Protein AF-W2C4H0-F1 (afdb_monomer_lite)

Foldseek 3Di:
DQCQEDEDDQDAEEEEHQEYEYDQYAYEYEHQEYEYEQYQYEYEYQEYEYEQHQHEYEYQEYEYEDHVHHYDYVHYDYDYD

pLDDT: mean 70.25, std 9.32, range [38.69, 85.06]

Structure (mmCIF, N/CA/C/O backbone):
data_AF-W2C4H0-F1
#
_entry.id   AF-W2C4H0-F1
#
loop_
_atom_site.group_PDB
_atom_site.id
_atom_site.type_symbol
_atom_site.label_atom_id
_atom_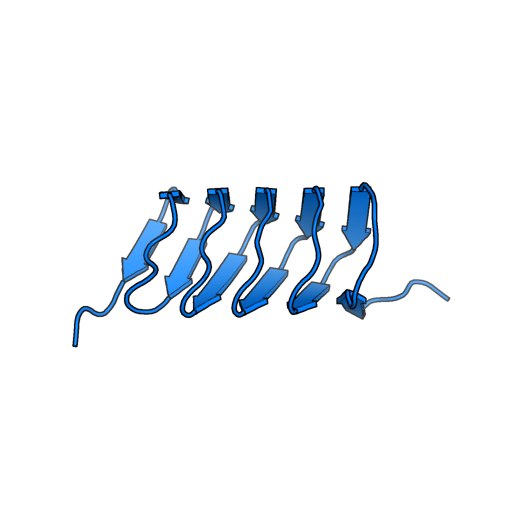site.label_alt_id
_atom_site.label_comp_id
_atom_site.label_asym_id
_atom_site.label_entity_id
_atom_site.label_seq_id
_atom_site.pdbx_PDB_ins_code
_atom_site.Cartn_x
_atom_site.Cartn_y
_atom_site.Cartn_z
_atom_site.occupancy
_atom_site.B_iso_or_equiv
_atom_site.auth_seq_id
_atom_site.auth_comp_id
_atom_site.auth_asym_id
_atom_site.auth_atom_id
_atom_site.pdbx_PDB_model_num
ATOM 1 N N . MET A 1 1 ? -6.651 -16.369 -21.126 1.00 38.69 1 MET A N 1
ATOM 2 C CA . MET A 1 1 ? -6.525 -16.546 -19.667 1.00 38.69 1 MET A CA 1
ATOM 3 C C . MET A 1 1 ? -6.750 -15.187 -19.039 1.00 38.69 1 MET A C 1
ATOM 5 O O . MET A 1 1 ? -5.812 -14.411 -18.925 1.00 38.69 1 MET A O 1
ATOM 9 N N . SER A 1 2 ? -8.008 -14.865 -18.756 1.00 44.34 2 SER A N 1
ATOM 10 C CA . SER A 1 2 ? -8.367 -13.766 -17.861 1.00 44.34 2 SER A CA 1
ATOM 11 C C . SER A 1 2 ? -8.072 -14.292 -16.463 1.00 44.34 2 SER A C 1
ATOM 13 O O . SER A 1 2 ? -8.568 -15.359 -16.115 1.00 44.34 2 SER A O 1
ATOM 15 N N . ALA A 1 3 ? -7.161 -13.673 -15.722 1.00 53.91 3 ALA A N 1
ATOM 16 C CA . ALA A 1 3 ? -6.922 -14.095 -14.350 1.00 53.91 3 ALA A CA 1
ATOM 17 C C . ALA A 1 3 ? -8.062 -13.524 -13.502 1.00 53.91 3 ALA A C 1
ATOM 19 O O . ALA A 1 3 ? -7.991 -12.371 -13.089 1.00 53.91 3 ALA A O 1
ATOM 20 N N . ASP A 1 4 ? -9.115 -14.314 -13.282 1.00 66.50 4 ASP A N 1
ATOM 21 C CA . ASP A 1 4 ? -10.237 -13.937 -12.407 1.00 66.50 4 ASP A CA 1
ATOM 22 C C . ASP A 1 4 ? -9.756 -13.626 -10.972 1.00 66.50 4 ASP A C 1
ATOM 24 O O . ASP A 1 4 ? -10.396 -12.887 -10.228 1.00 66.50 4 ASP A O 1
ATOM 28 N N . MET A 1 5 ? -8.588 -14.156 -10.589 1.00 65.75 5 MET A N 1
ATOM 29 C CA . MET A 1 5 ? -7.915 -13.902 -9.316 1.00 65.75 5 MET A CA 1
ATOM 30 C C . MET A 1 5 ? -6.406 -13.740 -9.534 1.00 65.75 5 MET A C 1
ATOM 32 O O . MET A 1 5 ? -5.771 -14.598 -10.152 1.00 65.75 5 MET A O 1
ATOM 36 N N . LEU A 1 6 ? -5.818 -12.672 -8.986 1.00 67.69 6 LEU A N 1
ATOM 37 C CA . LEU A 1 6 ? -4.365 -12.511 -8.878 1.00 67.69 6 LEU A CA 1
ATOM 38 C C . LEU A 1 6 ? -3.928 -12.451 -7.411 1.00 67.69 6 LEU A C 1
ATOM 40 O O . LEU A 1 6 ? -4.507 -11.740 -6.589 1.00 67.69 6 LEU A O 1
ATOM 44 N N . MET A 1 7 ? -2.859 -13.184 -7.110 1.00 69.69 7 MET A N 1
ATOM 45 C CA . MET A 1 7 ? -2.163 -13.123 -5.828 1.00 69.69 7 MET A CA 1
ATOM 46 C C . MET A 1 7 ? -0.974 -12.173 -5.992 1.00 69.69 7 MET A C 1
ATOM 48 O O . MET A 1 7 ? -0.009 -12.495 -6.688 1.00 69.69 7 MET A O 1
ATOM 52 N N . GLY A 1 8 ? -1.071 -10.977 -5.418 1.00 62.88 8 GLY A N 1
ATOM 53 C CA . GLY A 1 8 ? -0.001 -9.988 -5.450 1.00 62.88 8 GLY A CA 1
ATOM 54 C C . GLY A 1 8 ? 1.024 -10.301 -4.366 1.00 62.88 8 GLY A C 1
ATOM 55 O O . GLY A 1 8 ? 0.726 -10.117 -3.189 1.00 62.88 8 GLY A O 1
ATOM 56 N N . TYR A 1 9 ? 2.218 -10.736 -4.771 1.00 59.84 9 TYR A N 1
ATOM 57 C CA . TYR A 1 9 ? 3.398 -10.860 -3.912 1.00 59.84 9 TYR A CA 1
ATOM 58 C C . TYR A 1 9 ? 4.524 -10.015 -4.502 1.00 59.84 9 TYR A C 1
ATOM 60 O O . TYR A 1 9 ? 4.868 -10.195 -5.669 1.00 59.84 9 TYR A O 1
ATOM 68 N N . ASP A 1 10 ? 5.068 -9.085 -3.714 1.00 57.88 10 ASP A N 1
ATOM 69 C CA . ASP A 1 10 ? 6.262 -8.285 -4.042 1.00 57.88 10 ASP A CA 1
ATOM 70 C C . ASP A 1 10 ? 6.243 -7.623 -5.441 1.00 57.88 10 ASP A C 1
ATOM 72 O O . ASP A 1 10 ? 7.252 -7.453 -6.129 1.00 57.88 10 ASP A O 1
ATOM 76 N N . THR A 1 11 ? 5.048 -7.256 -5.913 1.00 54.91 11 THR A N 1
ATOM 77 C CA . THR A 1 11 ? 4.880 -6.610 -7.212 1.00 54.91 11 THR A CA 1
ATOM 78 C C . THR A 1 11 ? 5.042 -5.103 -7.078 1.00 54.91 11 THR A C 1
ATOM 80 O O . THR A 1 11 ? 4.139 -4.405 -6.610 1.00 54.91 11 THR A O 1
ATOM 83 N N . LEU A 1 12 ? 6.172 -4.590 -7.558 1.00 58.22 12 LEU A N 1
ATOM 84 C CA . LEU A 1 12 ? 6.394 -3.163 -7.772 1.00 58.22 12 LEU A CA 1
ATOM 85 C C . LEU A 1 12 ? 5.555 -2.681 -8.964 1.00 58.22 12 LEU A C 1
ATOM 87 O O . LEU A 1 12 ? 5.898 -2.933 -10.119 1.00 58.22 12 LEU A O 1
ATOM 91 N N . GLY A 1 13 ? 4.451 -1.973 -8.709 1.00 66.44 13 GLY A N 1
ATOM 92 C CA . GLY A 1 13 ? 3.689 -1.351 -9.795 1.00 66.44 13 GLY A CA 1
ATOM 93 C C . GLY A 1 13 ? 2.209 -1.084 -9.536 1.00 66.44 13 GLY A C 1
ATOM 94 O O . GLY A 1 13 ? 1.768 -0.875 -8.403 1.00 66.44 13 GLY A O 1
ATOM 95 N N . ARG A 1 14 ? 1.457 -1.016 -10.644 1.00 68.75 14 ARG A N 1
ATOM 96 C CA . ARG A 1 14 ? -0.007 -0.910 -10.686 1.00 68.75 14 ARG A CA 1
ATOM 97 C C . ARG A 1 14 ? -0.589 -2.248 -11.125 1.00 68.75 14 ARG A C 1
ATOM 99 O O . ARG A 1 14 ? -0.217 -2.728 -12.189 1.00 68.75 14 ARG A O 1
ATOM 106 N N . MET A 1 15 ? -1.514 -2.800 -10.350 1.00 71.56 15 MET A N 1
ATOM 107 C CA . MET A 1 15 ? -2.205 -4.049 -10.680 1.00 71.56 15 MET A CA 1
ATOM 108 C C . MET A 1 15 ? -3.719 -3.828 -10.660 1.00 71.56 15 MET A C 1
ATOM 110 O O . MET A 1 15 ? -4.213 -3.141 -9.764 1.00 71.56 15 MET A O 1
ATOM 114 N N . SER A 1 16 ? -4.424 -4.376 -11.656 1.00 74.62 16 SER A N 1
ATOM 115 C CA . SER A 1 16 ? -5.885 -4.319 -11.760 1.00 74.62 16 SER A CA 1
ATOM 116 C C . SER A 1 16 ? -6.459 -5.664 -12.190 1.00 74.62 16 SER A C 1
ATOM 118 O O . SER A 1 16 ? -6.131 -6.116 -13.285 1.00 74.62 16 SER A O 1
ATOM 120 N N . THR A 1 17 ? -7.306 -6.278 -11.364 1.00 77.94 17 THR A N 1
ATOM 121 C CA . THR A 1 17 ? -8.051 -7.516 -11.679 1.00 77.94 17 THR A CA 1
ATOM 122 C C . THR A 1 17 ? -9.395 -7.530 -10.967 1.00 77.94 17 THR A C 1
ATOM 124 O O . THR A 1 17 ? -9.626 -6.708 -10.088 1.00 77.94 17 THR A O 1
ATOM 127 N N . ASP A 1 18 ? -10.276 -8.464 -11.314 1.00 81.69 18 ASP A N 1
ATOM 128 C CA . ASP A 1 18 ? -11.593 -8.569 -10.676 1.00 81.69 18 ASP A CA 1
ATOM 129 C C . ASP A 1 18 ? -11.454 -8.924 -9.187 1.00 81.69 18 ASP A C 1
ATOM 131 O O . ASP A 1 18 ? -12.060 -8.286 -8.325 1.00 81.69 18 ASP A O 1
ATOM 135 N N . MET A 1 19 ? -10.567 -9.869 -8.858 1.00 78.25 19 MET A N 1
ATOM 136 C CA . MET A 1 19 ? -10.183 -10.159 -7.475 1.00 78.25 19 MET A CA 1
ATOM 137 C C . MET A 1 19 ? -8.668 -10.093 -7.270 1.00 78.25 19 MET A C 1
ATOM 139 O O . MET A 1 19 ? -7.897 -10.672 -8.044 1.00 78.25 19 MET A O 1
ATOM 143 N N . LEU A 1 20 ? -8.243 -9.419 -6.197 1.00 75.31 20 LEU A N 1
ATOM 144 C CA . LEU A 1 20 ? -6.852 -9.355 -5.744 1.00 75.31 20 LEU A CA 1
ATOM 145 C C . LEU A 1 20 ? -6.706 -9.819 -4.303 1.00 75.31 20 LEU A C 1
ATOM 147 O O . LEU A 1 20 ? -7.396 -9.327 -3.413 1.00 75.31 20 LEU A O 1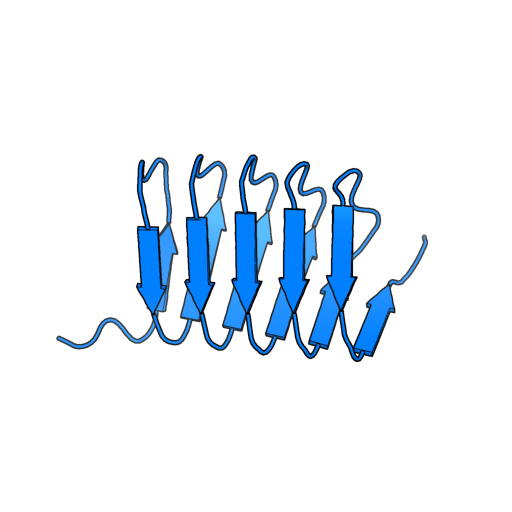
ATOM 151 N N . MET A 1 21 ? -5.731 -10.689 -4.058 1.00 76.00 21 MET A N 1
ATOM 152 C CA . MET A 1 21 ? -5.236 -10.956 -2.708 1.00 76.00 21 MET A CA 1
ATOM 153 C C . MET A 1 21 ? -3.819 -10.399 -2.603 1.00 76.00 21 MET A C 1
ATOM 155 O O . MET A 1 21 ? -2.894 -10.934 -3.214 1.00 76.00 21 MET A O 1
ATOM 159 N N . GLY A 1 22 ? -3.671 -9.275 -1.903 1.00 66.88 22 GLY A N 1
ATOM 160 C CA . GLY A 1 22 ? -2.4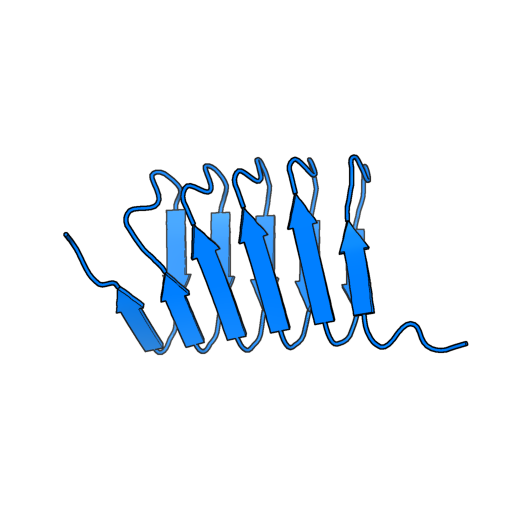05 -8.559 -1.769 1.00 66.88 22 GLY A CA 1
ATOM 161 C C . GLY A 1 22 ? -1.747 -8.842 -0.423 1.00 66.88 22 GLY A C 1
ATOM 162 O O . GLY A 1 22 ? -2.366 -8.610 0.616 1.00 66.88 22 GLY A O 1
ATOM 163 N N . TYR A 1 23 ? -0.491 -9.287 -0.461 1.00 67.12 23 TYR A N 1
ATOM 164 C CA . TYR A 1 23 ? 0.353 -9.534 0.710 1.00 67.12 23 TYR A CA 1
ATOM 165 C C . TYR A 1 23 ? 1.694 -8.825 0.525 1.00 67.12 23 TYR A C 1
ATOM 167 O O . TYR A 1 23 ? 2.347 -9.027 -0.498 1.00 67.12 23 TYR A O 1
ATOM 175 N N . ASP A 1 24 ? 2.101 -7.986 1.483 1.00 64.06 24 ASP A N 1
ATOM 176 C CA . ASP A 1 24 ? 3.410 -7.304 1.499 1.00 64.06 24 ASP A CA 1
ATOM 177 C C . ASP A 1 24 ? 3.810 -6.603 0.187 1.00 64.06 24 ASP A C 1
ATOM 179 O O . ASP A 1 24 ? 4.982 -6.434 -0.131 1.00 64.06 24 ASP A O 1
ATOM 183 N N . THR A 1 25 ? 2.841 -6.175 -0.618 1.00 61.09 25 THR A N 1
ATOM 184 C CA . THR A 1 25 ? 3.101 -5.574 -1.931 1.00 61.09 25 THR A CA 1
ATOM 185 C C . THR A 1 25 ? 3.263 -4.056 -1.826 1.00 61.09 25 THR A C 1
ATOM 187 O O . THR A 1 25 ? 2.264 -3.359 -1.590 1.00 61.09 25 THR A O 1
ATOM 190 N N . PRO A 1 26 ? 4.466 -3.504 -2.074 1.00 61.62 26 PRO A N 1
ATOM 191 C CA . PRO A 1 26 ? 4.653 -2.067 -2.204 1.00 61.62 26 PRO A CA 1
ATOM 192 C C . PRO A 1 26 ? 4.112 -1.589 -3.558 1.00 61.62 26 PRO A C 1
ATOM 194 O O . PRO A 1 26 ? 4.714 -1.804 -4.609 1.00 61.62 26 PRO A O 1
ATOM 197 N N . GLY A 1 27 ? 2.959 -0.914 -3.569 1.00 71.06 27 GLY A N 1
ATOM 198 C CA . GLY A 1 27 ? 2.385 -0.475 -4.844 1.00 71.06 27 GLY A CA 1
ATOM 199 C C . GLY A 1 27 ? 0.986 0.125 -4.799 1.00 71.06 27 GLY A C 1
ATOM 200 O O . GLY A 1 27 ? 0.476 0.531 -3.751 1.00 71.06 27 GLY A O 1
ATOM 201 N N . ARG A 1 28 ? 0.381 0.230 -5.990 1.00 74.69 28 ARG A N 1
ATOM 202 C CA . ARG A 1 28 ? -1.015 0.644 -6.185 1.00 74.69 28 ARG A CA 1
ATOM 203 C C . ARG A 1 28 ? -1.825 -0.531 -6.722 1.00 74.69 28 ARG A C 1
ATOM 205 O O . ARG A 1 28 ? -1.579 -0.971 -7.837 1.00 74.69 28 ARG A O 1
ATOM 212 N N . MET A 1 29 ? -2.819 -0.987 -5.976 1.00 74.19 29 MET A N 1
ATOM 213 C CA . MET A 1 29 ? -3.705 -2.073 -6.407 1.00 74.19 29 MET A CA 1
ATOM 214 C C . MET A 1 29 ? -5.133 -1.577 -6.578 1.00 74.19 29 MET A C 1
ATOM 216 O O . MET A 1 29 ? -5.604 -0.732 -5.809 1.00 74.19 29 MET A O 1
ATOM 220 N N . SER A 1 30 ? -5.812 -2.087 -7.602 1.00 78.38 30 SER A N 1
ATOM 221 C CA . SER A 1 30 ? -7.227 -1.831 -7.845 1.00 78.38 30 SER A CA 1
ATOM 222 C C . SER A 1 30 ? -7.956 -3.124 -8.186 1.00 78.38 30 SER A C 1
ATOM 224 O O . SER A 1 30 ? -7.449 -3.901 -8.979 1.00 78.38 30 SER A O 1
ATOM 226 N N . ALA A 1 31 ? -9.105 -3.389 -7.575 1.00 81.06 31 ALA A N 1
ATOM 227 C CA . ALA A 1 31 ? -9.889 -4.582 -7.893 1.00 81.06 31 ALA A CA 1
ATOM 228 C C . ALA A 1 31 ? -11.367 -4.398 -7.573 1.00 81.06 31 ALA A C 1
ATOM 230 O O . ALA A 1 31 ? -11.711 -3.524 -6.786 1.00 81.06 31 ALA A O 1
ATOM 231 N N . ASP A 1 32 ? -12.247 -5.233 -8.113 1.00 84.62 32 ASP A N 1
ATOM 232 C CA . ASP A 1 32 ? -13.638 -5.233 -7.650 1.00 84.62 32 ASP A CA 1
ATOM 233 C C . ASP A 1 32 ? -13.720 -5.788 -6.224 1.00 84.62 32 ASP A C 1
ATOM 235 O O . ASP A 1 32 ? -14.387 -5.200 -5.368 1.00 84.62 32 ASP A O 1
ATOM 239 N N . MET A 1 33 ? -12.954 -6.843 -5.928 1.00 81.19 33 MET A N 1
ATOM 240 C CA . MET A 1 33 ? -12.729 -7.340 -4.569 1.00 81.19 33 MET A CA 1
ATOM 241 C C . MET A 1 33 ? -11.239 -7.404 -4.232 1.00 81.19 33 MET A C 1
ATOM 243 O O . MET A 1 33 ? -10.448 -7.984 -4.972 1.00 81.19 33 MET A O 1
ATOM 247 N N . LEU A 1 34 ? -10.850 -6.849 -3.083 1.00 76.75 34 LEU A N 1
ATOM 248 C CA . LEU A 1 34 ? -9.468 -6.864 -2.609 1.00 76.75 34 LEU A CA 1
ATOM 249 C C . LEU A 1 34 ? -9.392 -7.409 -1.184 1.00 76.75 34 LEU A C 1
ATOM 251 O O . LEU A 1 34 ? -9.994 -6.855 -0.266 1.00 76.75 34 LEU A O 1
ATOM 255 N N . MET A 1 35 ? -8.623 -8.477 -0.996 1.00 78.19 35 MET A N 1
ATOM 256 C CA . MET A 1 35 ? -8.265 -9.006 0.317 1.00 78.19 35 MET A CA 1
ATOM 257 C C . MET A 1 35 ? -6.816 -8.617 0.635 1.00 78.19 35 MET A C 1
ATOM 259 O O . MET A 1 35 ? -5.887 -9.097 -0.012 1.00 78.19 35 MET A O 1
ATOM 263 N N . GLY A 1 36 ? -6.630 -7.668 1.552 1.00 68.31 36 GLY A N 1
ATOM 264 C CA . GLY A 1 36 ? -5.330 -7.062 1.849 1.00 68.31 36 GLY A CA 1
ATOM 265 C C . GLY A 1 36 ? -4.857 -7.386 3.261 1.00 68.31 36 GLY A C 1
ATOM 266 O O . GLY A 1 36 ? -5.583 -7.137 4.225 1.00 68.31 36 GLY A O 1
ATOM 267 N N . TYR A 1 37 ? -3.628 -7.886 3.372 1.00 69.88 37 TYR A N 1
ATOM 268 C CA . TYR A 1 37 ? -2.958 -8.170 4.642 1.00 69.88 37 TYR A CA 1
ATOM 269 C C . TYR A 1 37 ? -1.591 -7.486 4.666 1.00 69.88 37 TYR A C 1
ATOM 271 O O . TYR A 1 37 ? -0.838 -7.607 3.699 1.00 69.88 37 TYR A O 1
ATOM 279 N N . ASP A 1 38 ? -1.297 -6.743 5.736 1.00 66.19 38 ASP A N 1
ATOM 280 C CA . ASP A 1 38 ? 0.018 -6.135 6.011 1.00 66.19 38 ASP A CA 1
ATOM 281 C C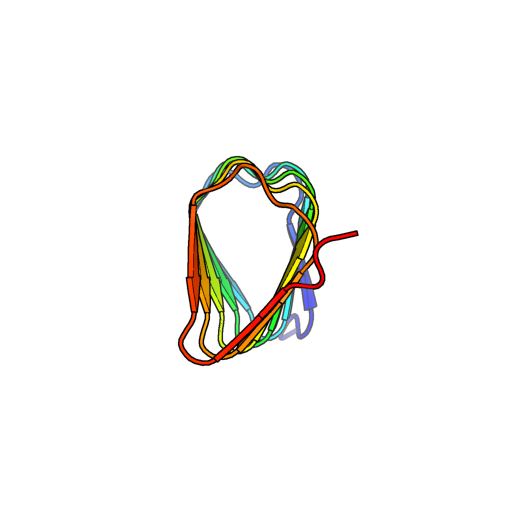 . ASP A 1 38 ? 0.624 -5.312 4.866 1.00 66.19 38 ASP A C 1
ATOM 283 O O . ASP A 1 38 ? 1.828 -5.117 4.766 1.00 66.19 38 ASP A O 1
ATOM 287 N N . THR A 1 39 ? -0.203 -4.766 3.974 1.00 62.94 39 THR A N 1
ATOM 288 C CA . THR A 1 39 ? 0.327 -4.161 2.747 1.00 62.94 39 THR A CA 1
ATOM 289 C C . THR A 1 39 ? 0.769 -2.701 2.938 1.00 62.94 39 THR A C 1
ATOM 291 O O . THR A 1 39 ? -0.054 -1.817 3.229 1.00 62.94 39 THR A O 1
ATOM 294 N N . PRO A 1 40 ? 2.054 -2.374 2.694 1.00 63.16 40 PRO A N 1
ATOM 295 C CA . PRO A 1 40 ? 2.520 -0.995 2.651 1.00 63.16 40 PRO A CA 1
ATOM 296 C C . PRO A 1 40 ? 2.213 -0.396 1.269 1.00 63.16 40 PRO A C 1
ATOM 298 O O . PRO A 1 40 ? 3.040 -0.400 0.362 1.00 63.16 40 PRO A O 1
ATOM 301 N N . GLY A 1 41 ? 1.001 0.124 1.056 1.00 72.31 41 GLY A N 1
ATOM 302 C CA . GLY A 1 41 ? 0.621 0.593 -0.282 1.00 72.31 41 GLY A CA 1
ATOM 303 C C . GLY A 1 41 ? -0.632 1.452 -0.365 1.00 72.31 41 GLY A C 1
ATOM 304 O O . GLY A 1 41 ? -1.161 1.938 0.634 1.00 72.31 41 GLY A O 1
ATOM 305 N N . ARG A 1 42 ? -1.101 1.690 -1.596 1.00 76.25 42 ARG A N 1
ATOM 306 C CA . ARG A 1 42 ? -2.421 2.281 -1.855 1.00 76.25 42 ARG A CA 1
ATOM 307 C C . ARG A 1 42 ? -3.324 1.257 -2.521 1.00 76.25 42 ARG A C 1
ATOM 309 O O . ARG A 1 42 ? -2.983 0.734 -3.575 1.00 76.25 42 ARG A O 1
ATOM 316 N N . MET A 1 43 ? -4.498 1.049 -1.952 1.00 74.38 43 MET A N 1
ATOM 317 C CA . MET A 1 43 ? -5.473 0.078 -2.437 1.00 74.38 43 MET A CA 1
ATOM 318 C C . MET A 1 43 ? -6.804 0.753 -2.734 1.00 74.38 43 MET A C 1
ATOM 320 O O . MET A 1 43 ? -7.206 1.686 -2.032 1.00 74.38 43 MET A O 1
ATOM 324 N N . SER A 1 44 ? -7.476 0.317 -3.794 1.00 79.50 44 SER A N 1
ATOM 325 C CA . SER A 1 44 ? -8.814 0.787 -4.152 1.00 79.50 44 SER A CA 1
ATOM 326 C C . SER A 1 44 ? -9.677 -0.377 -4.610 1.00 79.50 44 SER A C 1
ATOM 328 O O . SER A 1 44 ? -9.274 -1.077 -5.530 1.00 79.50 44 SER A O 1
ATOM 330 N N . ALA A 1 45 ? -10.831 -0.601 -3.987 1.00 81.50 45 ALA A N 1
ATOM 331 C CA . ALA A 1 45 ? -11.702 -1.689 -4.413 1.00 81.50 45 ALA A CA 1
ATOM 332 C C . ALA A 1 45 ? -13.192 -1.414 -4.254 1.00 81.50 45 ALA A C 1
ATOM 334 O O . ALA A 1 45 ? -13.582 -0.555 -3.474 1.00 81.50 45 ALA A O 1
ATOM 335 N N . GLY A 1 46 ? -14.040 -2.155 -4.965 1.00 83.75 46 GLY A N 1
ATOM 336 C CA . GLY A 1 46 ? -15.475 -2.149 -4.675 1.00 83.75 46 GLY A CA 1
ATOM 337 C C . GLY A 1 46 ? -15.731 -2.689 -3.265 1.00 83.75 46 GLY A C 1
ATOM 338 O O . GLY A 1 46 ? -16.352 -2.028 -2.434 1.00 83.75 46 GLY A O 1
ATOM 339 N N . VAL A 1 47 ? -15.155 -3.851 -2.966 1.00 83.25 47 VAL A N 1
ATOM 340 C CA . VAL A 1 47 ? -15.176 -4.486 -1.646 1.00 83.25 47 VAL A CA 1
ATOM 341 C C . VAL A 1 47 ? -13.745 -4.706 -1.171 1.00 83.25 47 VAL A C 1
ATOM 343 O O . VAL A 1 47 ? -12.943 -5.313 -1.876 1.00 83.25 47 VAL A O 1
ATOM 346 N N . LEU A 1 48 ? -13.420 -4.239 0.033 1.00 77.75 48 LEU A N 1
ATOM 347 C CA . LEU A 1 48 ? -12.109 -4.427 0.645 1.00 77.75 48 LEU A CA 1
ATOM 348 C C . LEU A 1 48 ? -12.233 -5.179 1.967 1.00 77.75 48 LEU A C 1
ATOM 350 O O . LEU A 1 48 ? -12.905 -4.724 2.894 1.00 77.75 48 LEU A O 1
ATOM 354 N N . MET A 1 49 ? -11.541 -6.312 2.053 1.00 79.00 49 MET A N 1
ATOM 355 C CA . MET A 1 49 ? -11.361 -7.073 3.284 1.00 79.00 49 MET A CA 1
ATOM 356 C C . MET A 1 49 ? -9.931 -6.900 3.783 1.00 79.00 49 MET A C 1
ATOM 358 O O . MET A 1 49 ? -9.006 -7.507 3.248 1.00 79.00 49 MET A O 1
ATOM 362 N N . GLY A 1 50 ? -9.752 -6.001 4.750 1.00 67.44 50 GLY A N 1
ATOM 363 C CA . GLY A 1 50 ? -8.443 -5.518 5.186 1.00 67.44 50 GLY A CA 1
ATOM 364 C C . GLY A 1 50 ? -8.155 -5.877 6.636 1.00 67.44 50 GLY A C 1
ATOM 365 O O . GLY A 1 50 ? -8.985 -5.619 7.508 1.00 67.44 50 GLY A O 1
ATOM 366 N N . TYR A 1 51 ? -6.966 -6.417 6.882 1.00 69.38 51 TYR A N 1
ATOM 367 C CA . TYR A 1 51 ? -6.452 -6.728 8.216 1.00 69.38 51 TYR A CA 1
ATOM 368 C C . TYR A 1 51 ? -5.047 -6.129 8.356 1.00 69.38 51 TYR A C 1
ATOM 370 O O . TYR A 1 51 ? -4.262 -6.190 7.406 1.00 69.38 51 TYR A O 1
ATOM 378 N N . ASP A 1 52 ? -4.789 -5.477 9.494 1.00 64.56 52 ASP A N 1
ATOM 379 C CA . ASP A 1 52 ? -3.504 -4.896 9.933 1.00 64.56 52 A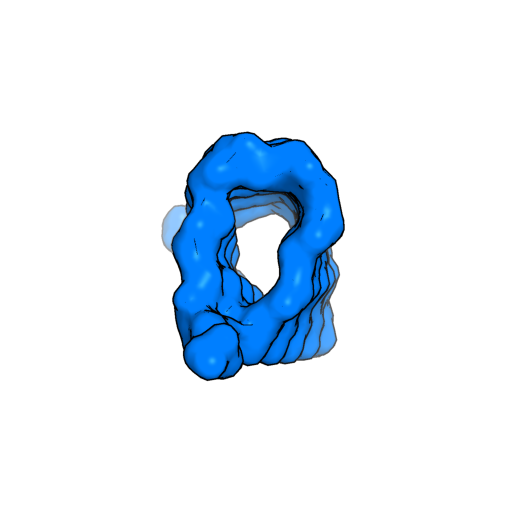SP A CA 1
ATOM 380 C C . ASP A 1 52 ? -2.670 -4.153 8.858 1.00 64.56 52 ASP A C 1
ATOM 382 O O . ASP A 1 52 ? -1.448 -4.073 8.870 1.00 64.56 52 ASP A O 1
ATOM 386 N N . SER A 1 53 ? -3.331 -3.556 7.866 1.00 63.47 53 SER A N 1
ATOM 387 C CA . SER A 1 53 ? -2.619 -2.933 6.749 1.00 63.47 53 SER A CA 1
ATOM 388 C C . SER A 1 53 ? -2.190 -1.502 7.093 1.00 63.47 53 SER A C 1
ATOM 390 O O . SER A 1 53 ? -3.018 -0.652 7.423 1.00 63.47 53 SER A O 1
ATOM 392 N N . LEU A 1 54 ? -0.892 -1.212 6.948 1.00 65.62 54 LEU A N 1
ATOM 393 C CA . LEU A 1 54 ? -0.262 0.093 7.229 1.00 65.62 54 LEU A CA 1
ATOM 394 C C . LEU A 1 54 ? -0.449 1.142 6.106 1.00 65.62 54 LEU A C 1
ATOM 396 O O . LEU A 1 54 ? -0.059 2.304 6.249 1.00 65.62 54 LEU A O 1
ATOM 400 N N . GLY A 1 55 ? -1.033 0.749 4.970 1.00 72.50 55 GLY A N 1
ATOM 401 C CA . GLY A 1 55 ? -1.226 1.585 3.782 1.00 72.50 55 GLY A CA 1
ATOM 402 C C . GLY A 1 55 ? -2.423 2.553 3.810 1.00 72.50 55 GLY A C 1
ATOM 403 O O . GLY A 1 55 ? -3.077 2.779 4.829 1.00 72.50 55 GLY A O 1
ATOM 404 N N . ARG A 1 56 ? -2.732 3.153 2.646 1.00 76.06 56 ARG A N 1
ATOM 405 C CA . ARG A 1 56 ? -3.993 3.886 2.416 1.00 76.06 56 ARG A CA 1
ATOM 406 C C . ARG A 1 56 ? -4.971 3.035 1.615 1.00 76.06 56 ARG A C 1
ATOM 408 O O . ARG A 1 56 ? -4.680 2.695 0.470 1.00 76.06 56 ARG A O 1
ATOM 415 N N . MET A 1 57 ? -6.159 2.815 2.151 1.00 74.56 57 MET A N 1
ATOM 416 C CA . MET A 1 57 ? -7.194 1.984 1.531 1.00 74.56 57 MET A CA 1
ATOM 417 C C . MET A 1 57 ? -8.448 2.805 1.226 1.00 74.56 57 MET A C 1
ATOM 419 O O . MET A 1 57 ? -8.858 3.631 2.040 1.00 74.56 57 MET A O 1
ATOM 423 N N . SER A 1 58 ? -9.033 2.592 0.045 1.00 79.62 58 SER A N 1
ATOM 424 C CA . SER A 1 58 ? -10.309 3.179 -0.376 1.00 79.62 58 SER A CA 1
ATOM 425 C C . SER A 1 58 ? -11.246 2.078 -0.855 1.00 79.62 58 SER A C 1
ATOM 427 O O . SER A 1 58 ? -10.838 1.297 -1.711 1.00 79.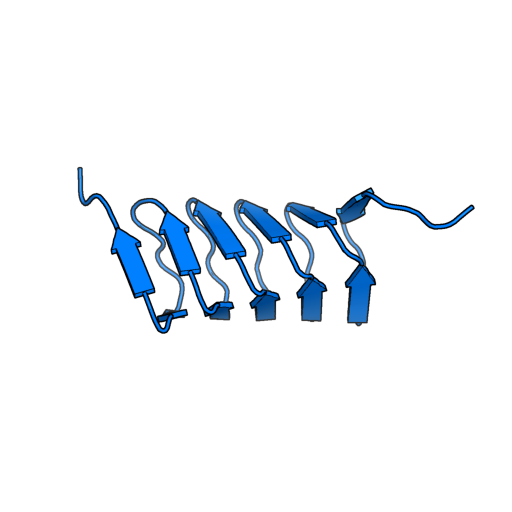62 58 SER A O 1
ATOM 429 N N . ALA A 1 59 ? -12.482 2.018 -0.367 1.00 80.94 59 ALA A N 1
ATOM 430 C CA . ALA A 1 59 ? -13.452 1.071 -0.910 1.00 80.94 59 ALA A CA 1
ATOM 431 C C . ALA A 1 59 ? -14.902 1.538 -0.838 1.00 80.94 59 ALA A C 1
ATOM 433 O O . ALA A 1 59 ? -15.222 2.412 -0.041 1.00 80.94 59 ALA A O 1
ATOM 434 N N . ASN A 1 60 ? -15.797 0.951 -1.629 1.00 85.06 60 ASN A N 1
ATOM 435 C CA . ASN A 1 60 ? -17.226 1.209 -1.432 1.00 85.06 60 ASN A CA 1
ATOM 436 C C . ASN A 1 60 ? -17.696 0.488 -0.164 1.00 85.06 60 ASN A C 1
ATOM 438 O O . ASN A 1 60 ? -18.339 1.086 0.691 1.00 85.06 60 ASN A O 1
ATOM 442 N N . MET A 1 61 ? -17.295 -0.771 0.006 1.00 81.69 61 MET A N 1
ATOM 443 C CA . MET A 1 61 ? -17.566 -1.562 1.201 1.00 81.69 61 MET A CA 1
ATOM 444 C C . MET A 1 61 ? -16.262 -2.026 1.849 1.00 81.69 61 MET A C 1
ATOM 446 O O . MET A 1 61 ? -15.417 -2.617 1.181 1.00 81.69 61 MET A O 1
ATOM 450 N N . LEU A 1 62 ? -16.103 -1.792 3.152 1.00 76.12 62 LEU A N 1
ATOM 451 C CA . LEU A 1 62 ? -14.939 -2.222 3.926 1.00 76.12 62 LEU A CA 1
ATOM 452 C C . LEU A 1 62 ? -15.355 -3.145 5.072 1.00 76.12 62 LEU A C 1
ATOM 454 O O . LEU A 1 62 ? -16.130 -2.747 5.943 1.00 76.12 62 LEU A O 1
ATOM 458 N N . MET A 1 63 ? -14.802 -4.357 5.083 1.00 77.69 63 MET A N 1
ATOM 459 C CA . MET A 1 63 ? -14.968 -5.349 6.150 1.00 77.69 63 MET A CA 1
ATOM 460 C C . MET A 1 63 ? -13.595 -5.680 6.741 1.00 77.69 63 MET A C 1
ATOM 462 O O . MET A 1 63 ? -12.813 -6.399 6.129 1.00 77.69 63 MET A O 1
ATOM 466 N N . GLY A 1 64 ? -13.263 -5.125 7.905 1.00 67.12 64 GLY A N 1
ATOM 467 C CA . GLY A 1 64 ? -11.912 -5.232 8.459 1.00 67.12 64 GLY A CA 1
ATOM 468 C C . GLY A 1 64 ? -11.853 -5.019 9.966 1.00 67.12 64 GLY A C 1
ATOM 469 O O . GLY A 1 64 ? -12.821 -4.569 10.583 1.00 67.12 64 GLY A O 1
ATOM 470 N N . TYR A 1 65 ? -10.704 -5.357 10.542 1.00 62.91 65 TYR A N 1
ATOM 471 C CA . TYR A 1 65 ? -10.421 -5.301 11.978 1.00 62.91 65 TYR A CA 1
ATOM 472 C C . TYR A 1 65 ? -9.161 -4.467 12.191 1.00 62.91 65 TYR A C 1
ATOM 474 O O . TYR A 1 65 ? -8.238 -4.584 11.386 1.00 62.91 65 TYR A O 1
ATOM 482 N N . ASP A 1 66 ? -9.177 -3.620 13.226 1.00 58.84 66 ASP A N 1
ATOM 483 C CA . ASP A 1 66 ? -8.086 -2.758 13.711 1.00 58.84 66 ASP A CA 1
ATOM 484 C C . ASP A 1 66 ? -6.883 -2.628 12.773 1.00 58.84 66 ASP A C 1
ATOM 486 O O . ASP A 1 66 ? -5.853 -3.276 12.936 1.00 58.84 66 ASP A O 1
ATOM 490 N N . THR A 1 67 ? -7.014 -1.768 11.763 1.00 60.34 67 THR A N 1
ATOM 491 C CA . THR A 1 67 ? -5.899 -1.468 10.866 1.00 60.34 67 THR A CA 1
ATOM 492 C C . THR A 1 67 ? -5.239 -0.149 11.257 1.00 60.34 67 THR A C 1
ATOM 494 O O . THR A 1 67 ? -5.925 0.879 11.279 1.00 60.34 67 THR A O 1
ATOM 497 N N . PRO A 1 68 ? -3.918 -0.120 11.479 1.00 63.38 68 PRO A N 1
ATOM 498 C CA . PRO A 1 68 ? -3.185 1.107 11.793 1.00 63.38 68 PRO A CA 1
ATOM 499 C C . PRO A 1 68 ? -3.070 2.080 10.600 1.00 63.38 68 PRO A C 1
ATOM 501 O O . PRO A 1 68 ? -2.712 3.248 10.778 1.00 63.38 68 PRO A O 1
ATOM 504 N N . GLY A 1 69 ? -3.368 1.630 9.376 1.00 69.50 69 GLY A N 1
ATOM 505 C CA . GLY A 1 69 ? -3.368 2.449 8.163 1.00 69.50 69 GLY A CA 1
ATOM 506 C C . GLY A 1 69 ? -4.546 3.424 8.039 1.00 69.50 69 GLY A C 1
ATOM 507 O O . GLY A 1 69 ? -5.503 3.430 8.809 1.00 69.50 69 GLY A O 1
ATOM 508 N N . ARG A 1 70 ? -4.502 4.282 7.011 1.00 73.31 70 ARG A N 1
ATOM 509 C CA . ARG A 1 70 ? -5.600 5.225 6.724 1.00 73.31 70 ARG A CA 1
ATOM 510 C C . ARG A 1 70 ? -6.636 4.575 5.814 1.00 73.31 70 ARG A C 1
ATOM 512 O O . ARG A 1 70 ? -6.365 4.366 4.631 1.00 73.31 70 ARG A O 1
ATOM 519 N N . MET A 1 71 ? -7.837 4.357 6.334 1.00 72.38 71 MET A N 1
ATOM 520 C CA . MET A 1 71 ? -8.965 3.813 5.577 1.00 72.38 71 MET A CA 1
ATOM 521 C C . MET A 1 71 ? -10.010 4.872 5.225 1.00 72.38 71 MET A C 1
ATOM 523 O O . MET A 1 71 ? -10.276 5.799 5.989 1.00 72.38 71 MET A O 1
ATOM 527 N N . SER A 1 72 ? -10.616 4.736 4.050 1.00 75.94 72 SER A N 1
ATOM 528 C CA . SER A 1 72 ? -11.803 5.483 3.634 1.00 75.94 72 SER A CA 1
ATOM 529 C C . SER A 1 72 ? -12.762 4.520 2.952 1.00 75.94 72 SER A C 1
ATOM 531 O O . SER A 1 72 ? -12.365 3.816 2.027 1.00 75.94 72 SER A O 1
ATOM 533 N N . ALA A 1 73 ? -14.010 4.475 3.403 1.00 80.00 73 ALA A N 1
ATOM 534 C CA . ALA A 1 73 ? -15.033 3.698 2.730 1.00 80.00 73 ALA A CA 1
ATOM 535 C C . ALA A 1 73 ? -16.389 4.388 2.772 1.00 80.00 73 ALA A C 1
ATOM 537 O O . ALA A 1 73 ? -16.649 5.165 3.690 1.00 80.00 73 ALA A O 1
ATOM 538 N N . GLU A 1 74 ? -17.223 4.111 1.772 1.00 83.06 74 GLU A N 1
ATOM 539 C CA . GLU A 1 74 ? -18.612 4.581 1.752 1.00 83.06 74 GLU A CA 1
ATOM 540 C C . GLU A 1 74 ? -19.440 3.856 2.821 1.00 83.06 74 GLU A C 1
ATOM 542 O O . GLU A 1 74 ? -20.182 4.482 3.573 1.00 83.06 74 GLU A O 1
ATOM 547 N N . VAL A 1 75 ? -19.235 2.544 2.948 1.00 80.69 75 VAL A N 1
ATOM 548 C CA . VAL A 1 75 ? -19.822 1.690 3.979 1.00 80.69 75 VAL A CA 1
ATOM 549 C C . VAL A 1 75 ? -18.698 0.917 4.661 1.00 80.69 75 VAL A C 1
ATOM 551 O O . VAL A 1 75 ? -17.984 0.150 4.017 1.00 80.69 75 VAL A O 1
ATOM 554 N N . SER A 1 76 ? -18.528 1.094 5.971 1.00 72.81 76 SER A N 1
ATOM 555 C CA . SER A 1 76 ? -17.547 0.343 6.757 1.00 72.81 76 SER A CA 1
ATOM 556 C C . SER A 1 76 ? -18.224 -0.436 7.879 1.00 72.81 76 SER A C 1
ATOM 558 O O . SER A 1 76 ? -19.017 0.099 8.650 1.00 72.81 76 SER A O 1
ATOM 560 N N . HIS A 1 77 ? -17.892 -1.720 7.977 1.00 73.12 77 HIS A N 1
ATOM 561 C CA . HIS A 1 77 ? -18.241 -2.558 9.114 1.00 73.12 77 HIS A CA 1
ATOM 562 C C . HIS A 1 77 ? -16.945 -2.960 9.819 1.00 73.12 77 HIS A C 1
ATOM 564 O O . HIS A 1 77 ? -16.389 -4.033 9.584 1.00 73.12 77 HIS A O 1
ATOM 570 N N . ILE A 1 78 ? -16.435 -2.043 10.642 1.00 65.06 78 ILE A N 1
ATOM 571 C CA . ILE A 1 78 ? -15.222 -2.243 11.436 1.00 65.06 78 ILE A CA 1
ATOM 572 C C . ILE A 1 78 ? -15.648 -2.785 12.794 1.00 65.06 78 ILE A C 1
ATOM 574 O O . ILE A 1 78 ? -16.377 -2.121 13.533 1.00 65.06 78 ILE A O 1
ATOM 578 N N . LYS A 1 79 ? -15.217 -4.003 13.120 1.00 61.22 79 LYS A N 1
ATOM 579 C CA . LYS A 1 79 ? -15.436 -4.579 14.446 1.00 61.22 79 LYS A CA 1
ATOM 580 C C . LYS A 1 79 ? -14.188 -4.313 15.283 1.00 61.22 79 LYS A C 1
ATOM 582 O O . LYS A 1 79 ? -13.204 -5.026 15.141 1.00 61.22 79 LYS A O 1
ATOM 587 N N . PHE A 1 80 ? -14.245 -3.285 16.125 1.00 53.88 80 PHE A N 1
ATOM 588 C CA . PHE A 1 80 ? -13.261 -3.073 17.188 1.00 53.88 80 PHE A CA 1
ATOM 589 C C . PHE A 1 80 ? -13.393 -4.239 18.183 1.00 53.88 80 PHE A C 1
ATOM 591 O O . PHE A 1 80 ? -14.505 -4.481 18.669 1.00 53.88 80 PHE A O 1
ATOM 598 N N . THR A 1 81 ? -12.324 -5.001 18.428 1.00 52.38 81 THR A N 1
ATOM 599 C CA . THR A 1 81 ? -12.304 -6.069 19.449 1.00 52.38 81 THR A CA 1
ATOM 600 C C . THR A 1 81 ? -11.347 -5.714 20.562 1.00 52.38 81 THR A C 1
ATOM 602 O O . THR A 1 81 ? -10.200 -5.364 20.217 1.00 52.38 81 THR A O 1
#

Organism: NCBI:txid1411148

Secondary structure (DSSP, 8-state):
---SEEEEES--EEEEEEEEEEES--EEEEEEEEEEES--EEEEEEEEEEES--SEEEEEEEEEE--SSEEEEEEEEE---

Sequence (81 aa):
MSADMLMGYDTLGRMSTDMLMGYDTPGRMSADMLMGYDTPGRMSAGVLMGYDSLGRMSANMLMGYDTPGRMSAEVSHIKFT

Radius of gyration: 11.47 Å; chains: 1; bounding box: 26×22×39 Å